Protein AF-A0A9W9LLJ5-F1 (afdb_monomer)

Nearest PDB structures (foldseek):
  4mkr-assembly1_A  TM=6.182E-01  e=1.495E-02  Zingiber officinale
  4b7x-assembly5_J  TM=6.409E-01  e=1.497E-01  Pseudomonas aeruginosa PAO1
  4b7x-assembly1_H  TM=6.117E-01  e=2.498E-01  Pseudomonas aeruginosa PAO1
  4b7x-assembly3_K  TM=5.427E-01  e=3.668E-01  Pseudomonas aeruginosa PAO1
  3tfw-assembly1_B-2  TM=3.283E-01  e=3.231E+00  Klebsiella pneumoniae subsp. pneumoniae MGH 78578

Sequence (170 aa):
MGALTDDQGEMKGIGKYSQYTLADERISFPVAGISREHASTVPLAAAAVWPFLASRKPVSGYMRSSKDENAVDKIMGVAPTLQYVFDTIGNETSSSTASHALTEAGCLCTASKEDHELSAELFEKLPSWLESRLLNPSHLKLFKGLDSVPQGFQEHQDGKISAYKVVYEV

Secondary structure (DSSP, 8-state):
----B-TTS-BTT-SSSSS-----GGG-----SS-HHHHHTHHHHHHHHHHHHHTT---------TT-TTHHHHHHHH-TT--EEEESS-SHHHHHHHHHTS-TT-EEEE--TTGGGGHHHHHHHHHHHHHTTSS-PPPEEEEESGGGHHHHHHHHHTT---SSEEEEE-

Structure (mmCIF, N/CA/C/O backbone):
data_AF-A0A9W9LLJ5-F1
#
_entry.id   AF-A0A9W9LLJ5-F1
#
loop_
_atom_site.group_PDB
_atom_site.id
_atom_site.type_symbol
_atom_site.label_atom_id
_atom_site.label_alt_id
_atom_site.label_comp_id
_atom_site.label_asym_id
_atom_site.label_entity_id
_atom_site.label_seq_id
_atom_site.pdbx_PDB_ins_code
_atom_site.Cartn_x
_atom_site.Cartn_y
_atom_site.Cartn_z
_atom_site.occupancy
_atom_site.B_iso_or_equiv
_atom_site.auth_seq_id
_atom_site.auth_comp_id
_atom_site.auth_asym_id
_atom_site.auth_atom_id
_atom_site.pdbx_PDB_model_num
ATOM 1 N N . MET A 1 1 ? -19.634 28.998 12.418 1.00 33.47 1 MET A N 1
ATOM 2 C CA . MET A 1 1 ? -19.650 27.555 12.733 1.00 33.47 1 MET A CA 1
ATOM 3 C C . MET A 1 1 ? -18.400 26.977 12.082 1.00 33.47 1 MET A C 1
ATOM 5 O O . MET A 1 1 ? -18.397 26.779 10.878 1.00 33.47 1 MET A O 1
ATOM 9 N N . GLY A 1 2 ? -17.283 26.963 12.816 1.00 34.06 2 GLY A N 1
ATOM 10 C CA . GLY A 1 2 ? -15.948 26.687 12.268 1.00 34.06 2 GLY A CA 1
ATOM 11 C C . GLY A 1 2 ? -15.634 25.195 12.301 1.00 34.06 2 GLY A C 1
ATOM 12 O O . GLY A 1 2 ? -15.877 24.550 13.318 1.00 34.06 2 GLY A O 1
ATOM 13 N N . ALA A 1 3 ? -15.134 24.653 11.193 1.00 37.22 3 ALA A N 1
ATOM 14 C CA . ALA A 1 3 ? -14.662 23.277 11.124 1.00 37.22 3 ALA A CA 1
ATOM 15 C C . ALA A 1 3 ? -13.387 23.125 11.974 1.00 37.22 3 ALA A C 1
ATOM 17 O O . ALA A 1 3 ? -12.426 23.870 11.792 1.00 37.22 3 ALA A O 1
ATOM 18 N N . LEU A 1 4 ? -13.407 22.181 12.919 1.00 40.03 4 LEU A N 1
ATOM 19 C CA . LEU A 1 4 ? -12.260 21.805 13.745 1.00 40.03 4 LEU A CA 1
ATOM 20 C C . LEU A 1 4 ? -11.381 20.855 12.925 1.00 40.03 4 LEU A C 1
ATOM 22 O O . LEU A 1 4 ? -11.675 19.662 12.838 1.00 40.03 4 LEU A O 1
ATOM 26 N N . THR A 1 5 ? -10.348 21.391 12.289 1.00 42.41 5 THR A N 1
ATOM 27 C CA . THR A 1 5 ? -9.235 20.586 11.775 1.00 42.41 5 THR A CA 1
ATOM 28 C C . THR A 1 5 ? -8.180 20.466 12.871 1.00 42.41 5 THR A C 1
ATOM 30 O O . THR A 1 5 ? -8.029 21.391 13.674 1.00 42.41 5 THR A O 1
ATOM 33 N N . ASP A 1 6 ? -7.525 19.311 12.981 1.00 50.34 6 ASP A N 1
ATOM 34 C CA . ASP A 1 6 ? -6.327 19.187 13.815 1.00 50.34 6 ASP A CA 1
ATOM 35 C C . ASP A 1 6 ? -5.098 19.782 13.106 1.00 50.34 6 ASP A C 1
ATOM 37 O O . ASP A 1 6 ? -5.171 20.213 11.953 1.00 50.34 6 ASP A O 1
ATOM 41 N N . ASP A 1 7 ? -3.956 19.811 13.798 1.00 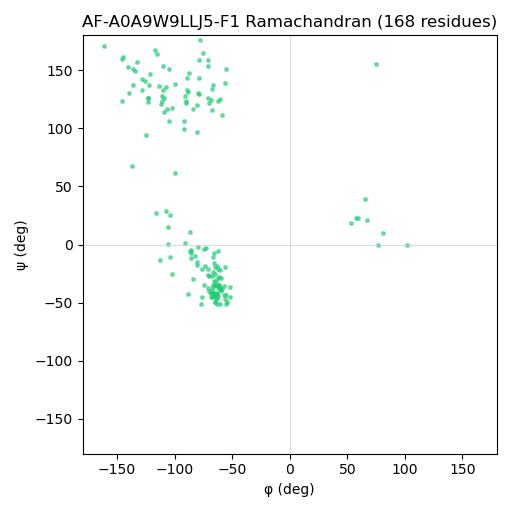43.47 7 ASP A N 1
ATOM 42 C CA . ASP A 1 7 ? -2.702 20.387 13.291 1.00 43.47 7 ASP A CA 1
ATOM 43 C C . ASP A 1 7 ? -2.160 19.669 12.030 1.00 43.47 7 ASP A C 1
ATOM 45 O O . ASP A 1 7 ? -1.183 20.120 11.431 1.00 43.47 7 ASP A O 1
ATOM 49 N N . GLN A 1 8 ? -2.789 18.564 11.606 1.00 52.34 8 GLN A N 1
ATOM 50 C CA . GLN A 1 8 ? -2.468 17.799 10.397 1.00 52.34 8 GLN A CA 1
ATOM 51 C C . GLN A 1 8 ? -3.487 18.014 9.263 1.00 52.34 8 GLN A C 1
ATOM 53 O O . GLN A 1 8 ? -3.319 17.469 8.171 1.00 52.34 8 GLN A O 1
ATOM 58 N N . GLY A 1 9 ? -4.510 18.846 9.483 1.00 42.03 9 GLY A N 1
ATOM 59 C CA . GLY A 1 9 ? -5.541 19.158 8.496 1.00 42.03 9 GLY A CA 1
ATOM 60 C C . GLY A 1 9 ? -6.644 18.102 8.381 1.00 42.03 9 GLY A C 1
ATOM 61 O O . GLY A 1 9 ? -7.462 18.196 7.463 1.00 42.03 9 GLY A O 1
ATOM 62 N N . GLU A 1 10 ? -6.709 17.122 9.287 1.00 47.56 10 GLU A N 1
ATOM 63 C CA . GLU A 1 10 ? -7.793 16.136 9.318 1.00 47.56 10 GLU A CA 1
ATOM 64 C C . GLU A 1 10 ? -9.026 16.758 9.993 1.00 47.56 10 GLU A C 1
ATOM 66 O O . GLU A 1 10 ? -8.950 17.365 11.066 1.00 47.56 10 GLU A O 1
ATOM 71 N N . MET A 1 11 ? -10.199 16.639 9.360 1.00 44.31 11 MET A N 1
ATOM 72 C CA . MET A 1 11 ? -11.451 17.087 9.971 1.00 44.31 11 MET A CA 1
ATOM 73 C C . MET A 1 11 ? -11.816 16.163 11.131 1.00 44.31 11 MET A C 1
ATOM 75 O O . MET A 1 11 ? -12.045 14.966 10.952 1.00 44.31 11 MET A O 1
ATOM 79 N N . LYS A 1 12 ? -11.948 16.731 12.331 1.00 40.84 12 LYS A N 1
ATOM 80 C CA . LYS A 1 12 ? -12.311 15.981 13.535 1.00 40.84 12 LYS A CA 1
ATOM 81 C C . LYS A 1 12 ? -13.672 15.293 13.342 1.00 40.84 12 LYS A C 1
ATOM 83 O O . LYS A 1 12 ? -14.702 15.958 13.275 1.00 40.84 12 LYS A O 1
ATOM 88 N N . GLY A 1 13 ? -13.670 13.960 13.263 1.00 48.91 13 GLY A N 1
ATOM 89 C CA . GLY A 1 13 ? -14.871 13.133 13.060 1.00 48.91 13 GLY A CA 1
ATOM 90 C C . GLY A 1 13 ? -15.081 12.606 11.635 1.00 48.91 13 GLY A C 1
ATOM 91 O O . GLY A 1 13 ? -16.044 11.877 11.411 1.00 48.91 13 GLY A O 1
ATOM 92 N N . ILE A 1 14 ? -14.191 12.926 10.691 1.00 47.47 14 ILE A N 1
ATOM 93 C CA . ILE A 1 14 ? -14.196 12.391 9.324 1.00 47.47 14 ILE A CA 1
ATOM 94 C C . ILE A 1 14 ? -12.819 11.765 9.088 1.00 47.47 14 ILE A C 1
ATOM 96 O O . ILE A 1 14 ? -11.868 12.455 8.748 1.00 47.47 14 ILE A O 1
ATOM 100 N N . GLY A 1 15 ? -12.707 10.459 9.323 1.00 62.06 15 GLY A N 1
ATOM 101 C CA . GLY A 1 15 ? -11.455 9.717 9.193 1.00 62.06 15 GLY A CA 1
ATOM 102 C C . GLY A 1 15 ? -11.706 8.216 9.076 1.00 62.06 15 GLY A C 1
ATOM 103 O O . GLY A 1 15 ? -12.835 7.751 9.237 1.00 62.06 15 GLY A O 1
ATOM 104 N N . LYS A 1 16 ? -10.661 7.444 8.764 1.00 69.19 16 LYS A N 1
ATOM 105 C CA . LYS A 1 16 ? -10.752 5.975 8.624 1.00 69.19 16 LYS A CA 1
ATOM 106 C C . LYS A 1 16 ? -10.724 5.232 9.967 1.00 69.19 16 LYS A C 1
ATOM 108 O O . LYS A 1 16 ? -11.067 4.057 10.013 1.00 69.19 16 LYS A O 1
ATOM 113 N N . TYR A 1 17 ? -10.329 5.905 11.049 1.00 83.25 17 TYR A N 1
ATOM 114 C CA . TYR A 1 17 ? -10.233 5.339 12.400 1.00 83.25 17 TYR A CA 1
ATOM 115 C C . TYR A 1 17 ? -11.453 5.709 13.250 1.00 83.25 17 TYR A C 1
ATOM 117 O O . TYR A 1 17 ? -11.351 6.392 14.267 1.00 83.25 17 TYR A O 1
ATOM 1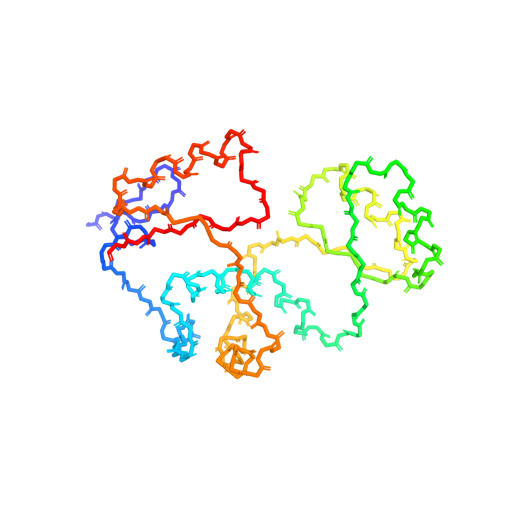25 N N . SER A 1 18 ? -12.630 5.282 12.807 1.00 80.44 18 SER A N 1
ATOM 126 C CA . SER A 1 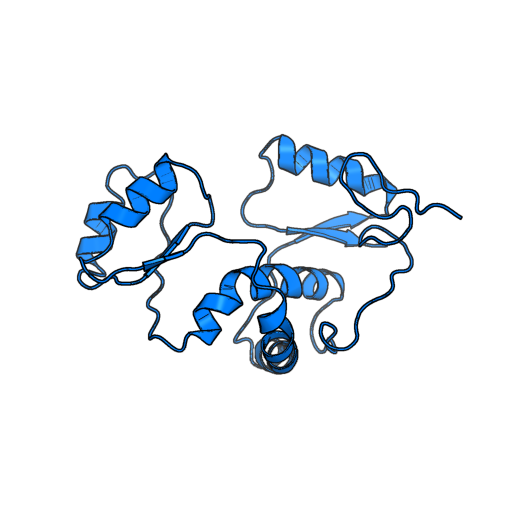18 ? -13.904 5.511 13.487 1.00 80.44 18 SER A CA 1
ATOM 127 C C . SER A 1 18 ? -14.831 4.312 13.284 1.00 80.44 18 SER A C 1
ATOM 129 O O . SER A 1 18 ? -14.657 3.535 12.350 1.00 80.44 18 SER A O 1
ATOM 131 N N . GLN A 1 19 ? -15.840 4.161 14.148 1.00 81.94 19 GLN A N 1
ATOM 132 C CA . GLN A 1 19 ? -16.870 3.123 13.967 1.00 81.94 19 GLN A CA 1
ATOM 133 C C . GLN A 1 19 ? -17.760 3.391 12.743 1.00 81.94 19 GLN A C 1
ATOM 135 O O . GLN A 1 19 ? -18.310 2.466 12.154 1.00 81.94 19 GLN A O 1
ATOM 140 N N . TYR A 1 20 ? -17.898 4.663 12.361 1.00 82.94 20 TYR A N 1
ATOM 141 C CA . TYR A 1 20 ? -18.696 5.106 11.224 1.00 82.94 20 TYR A CA 1
ATOM 142 C C . TYR A 1 20 ? -17.916 6.145 10.429 1.00 82.94 20 TYR A C 1
ATOM 144 O O . TYR A 1 20 ? -17.311 7.049 11.009 1.00 82.94 20 TYR A O 1
ATOM 152 N N . THR A 1 21 ? -17.954 6.036 9.105 1.00 82.56 21 THR A N 1
ATOM 153 C CA . THR A 1 21 ? -17.340 6.998 8.190 1.00 82.56 21 THR A CA 1
ATOM 154 C C . THR A 1 21 ? -18.250 7.209 6.986 1.00 82.56 21 THR A C 1
ATOM 156 O O . THR A 1 21 ? -19.039 6.328 6.637 1.00 82.56 21 THR A O 1
ATOM 159 N N . LEU A 1 22 ? -18.166 8.383 6.368 1.00 80.94 22 LEU A N 1
ATOM 160 C CA . LEU A 1 22 ? -18.835 8.656 5.101 1.00 80.94 22 LEU A CA 1
ATOM 161 C C . LEU A 1 22 ? -17.870 8.288 3.976 1.00 80.94 22 LEU A C 1
ATOM 163 O O . LEU A 1 22 ? -16.752 8.798 3.932 1.00 80.94 22 LEU A O 1
ATOM 167 N N . ALA A 1 23 ? -18.299 7.401 3.082 1.00 78.81 23 ALA A N 1
ATOM 168 C CA . ALA A 1 23 ? -17.527 6.996 1.916 1.00 78.81 23 ALA A CA 1
ATOM 169 C C . ALA A 1 23 ? -18.226 7.474 0.642 1.00 78.81 23 ALA A C 1
ATOM 171 O O . ALA A 1 23 ? -19.445 7.363 0.517 1.00 78.81 23 ALA A O 1
ATOM 172 N N . ASP A 1 24 ? -17.447 8.007 -0.295 1.00 80.62 24 ASP A N 1
ATOM 173 C CA . ASP A 1 24 ? -17.935 8.311 -1.636 1.00 80.62 24 ASP A CA 1
ATOM 174 C C . ASP A 1 24 ? -18.161 6.988 -2.384 1.00 80.62 24 ASP A C 1
ATOM 176 O O . ASP A 1 24 ? -17.285 6.118 -2.440 1.00 80.62 24 ASP A O 1
ATOM 180 N N . GLU A 1 25 ? -19.369 6.816 -2.919 1.00 82.69 25 GLU A N 1
ATOM 181 C CA . GLU A 1 25 ? -19.788 5.593 -3.605 1.00 82.69 25 GLU A CA 1
ATOM 182 C C . GLU A 1 25 ? -18.911 5.274 -4.821 1.00 82.69 25 GLU A C 1
ATOM 184 O O . GLU A 1 25 ? -18.688 4.105 -5.124 1.00 82.69 25 GLU A O 1
ATOM 189 N N . ARG A 1 26 ? -18.331 6.293 -5.467 1.00 78.94 26 ARG A N 1
ATOM 190 C CA . ARG A 1 26 ? -17.481 6.142 -6.661 1.00 78.94 26 ARG A CA 1
ATOM 191 C C . ARG A 1 26 ? -16.125 5.514 -6.352 1.00 78.94 26 ARG A C 1
ATOM 193 O O . ARG A 1 26 ? -15.468 4.988 -7.244 1.00 78.94 26 ARG A O 1
ATOM 200 N N . ILE A 1 27 ? -15.706 5.579 -5.091 1.00 77.56 27 ILE A N 1
ATOM 201 C CA . ILE A 1 27 ? -14.482 4.958 -4.568 1.00 77.56 27 ILE A CA 1
ATOM 202 C C . ILE A 1 27 ? -14.824 3.882 -3.532 1.00 77.56 27 ILE A C 1
ATOM 204 O O . ILE A 1 27 ? -14.039 3.577 -2.634 1.00 77.56 27 ILE A O 1
ATOM 208 N N . SER A 1 28 ? -16.012 3.296 -3.656 1.00 83.31 28 SER A N 1
ATOM 209 C CA . SER A 1 28 ? -16.470 2.169 -2.857 1.00 83.31 28 SER A CA 1
ATOM 210 C C . SER A 1 28 ? -16.815 1.021 -3.797 1.00 83.31 28 SER A C 1
ATOM 212 O O . SER A 1 28 ? -17.431 1.224 -4.836 1.00 83.31 28 SER A O 1
ATOM 214 N N . PHE A 1 29 ? -16.420 -0.201 -3.448 1.00 85.19 29 PHE A N 1
ATOM 215 C CA . PHE A 1 29 ? -16.712 -1.377 -4.266 1.00 85.19 29 PHE A CA 1
ATOM 216 C C . PHE A 1 29 ? -17.218 -2.532 -3.401 1.00 85.19 29 PHE A C 1
ATOM 218 O O . PHE A 1 29 ? -16.836 -2.645 -2.230 1.00 85.19 29 PHE A O 1
ATOM 225 N N . PRO A 1 30 ? -18.082 -3.402 -3.952 1.00 84.75 30 PRO A N 1
ATOM 226 C CA . PRO A 1 30 ? -18.553 -4.573 -3.237 1.00 84.75 30 PRO A CA 1
ATOM 227 C C . PRO A 1 30 ? -17.404 -5.556 -3.015 1.00 84.75 30 PRO A C 1
ATOM 229 O O . PRO A 1 30 ? -16.611 -5.844 -3.910 1.00 84.75 30 PRO A O 1
ATOM 232 N N . VAL A 1 31 ? -17.350 -6.111 -1.810 1.00 80.56 31 VAL A N 1
ATOM 233 C CA . VAL A 1 31 ? -16.373 -7.130 -1.437 1.00 80.56 31 VAL A CA 1
ATOM 234 C C . VAL A 1 31 ? -17.065 -8.489 -1.459 1.00 80.56 31 VAL A C 1
ATOM 236 O O . VAL A 1 31 ? -17.982 -8.725 -0.675 1.00 80.56 31 VAL A O 1
ATOM 239 N N . ALA A 1 32 ? -16.611 -9.391 -2.331 1.00 77.62 32 ALA A N 1
ATOM 240 C CA . ALA A 1 32 ? -17.056 -10.782 -2.380 1.00 77.62 32 ALA A CA 1
ATOM 241 C C . ALA A 1 32 ? -15.849 -11.730 -2.304 1.00 77.62 32 ALA A C 1
ATOM 243 O O . ALA A 1 32 ? -14.795 -11.456 -2.871 1.00 77.62 32 ALA A O 1
ATOM 244 N N . GLY A 1 33 ? -15.987 -12.842 -1.576 1.00 81.62 33 GLY A N 1
ATOM 245 C CA . GLY A 1 33 ? -14.976 -13.909 -1.537 1.00 81.62 33 GLY A CA 1
ATOM 246 C C . GLY A 1 33 ? -13.725 -13.652 -0.680 1.00 81.62 33 GLY A C 1
ATOM 247 O O . GLY A 1 33 ? -12.883 -14.542 -0.588 1.00 81.62 33 GLY A O 1
ATOM 248 N N . ILE A 1 34 ? -13.604 -12.494 -0.020 1.00 87.94 34 ILE A N 1
ATOM 249 C CA . ILE A 1 34 ? -12.506 -12.169 0.912 1.00 87.94 34 ILE A CA 1
ATOM 250 C C . ILE A 1 34 ? -13.040 -11.572 2.222 1.00 87.94 34 ILE A C 1
ATOM 252 O O . ILE A 1 34 ? -14.146 -11.033 2.263 1.00 87.94 34 ILE A O 1
ATOM 256 N N . SER A 1 35 ? -12.257 -11.669 3.302 1.00 91.31 35 SER A N 1
ATOM 257 C CA . SER A 1 35 ? -12.631 -11.089 4.598 1.00 91.31 35 SER A CA 1
ATOM 258 C C . SER A 1 35 ? -12.558 -9.556 4.578 1.00 91.31 35 SER A C 1
ATOM 260 O O . SER A 1 35 ? -11.853 -8.969 3.750 1.00 91.31 35 SER A O 1
ATOM 262 N N . ARG A 1 36 ? -13.265 -8.893 5.502 1.00 89.62 36 ARG A N 1
ATOM 263 C CA . ARG A 1 36 ? -13.285 -7.420 5.601 1.00 89.62 36 ARG A CA 1
ATOM 264 C C . ARG A 1 36 ? -11.890 -6.852 5.859 1.00 89.62 36 ARG A C 1
ATOM 266 O O . ARG A 1 36 ? -11.509 -5.840 5.273 1.00 89.62 36 ARG A O 1
ATOM 273 N N . GLU A 1 37 ? -11.109 -7.549 6.674 1.00 91.44 37 GLU A N 1
ATOM 274 C CA . GLU A 1 37 ? -9.745 -7.176 7.043 1.00 91.44 37 GLU A CA 1
ATOM 275 C C . GLU A 1 37 ? -8.853 -7.179 5.799 1.00 91.44 37 GLU A C 1
ATOM 277 O O . GLU A 1 37 ? -8.156 -6.202 5.532 1.00 91.44 37 GLU A O 1
ATOM 282 N N . HIS A 1 38 ? -8.943 -8.226 4.973 1.00 90.88 38 HIS A N 1
ATOM 283 C CA . HIS A 1 38 ? -8.194 -8.311 3.720 1.00 90.88 38 HIS A CA 1
ATOM 284 C C . HIS A 1 38 ? -8.664 -7.267 2.709 1.00 90.88 38 HIS A C 1
ATOM 286 O O . HIS A 1 38 ? -7.833 -6.615 2.075 1.00 90.88 38 HIS A O 1
ATOM 292 N N . ALA A 1 39 ? -9.973 -7.054 2.587 1.00 90.00 39 ALA A N 1
ATOM 293 C CA . ALA A 1 39 ? -10.520 -6.050 1.684 1.00 90.00 39 ALA A CA 1
ATOM 294 C C . ALA A 1 39 ? -10.016 -4.639 2.007 1.00 90.00 39 ALA A C 1
ATOM 296 O O . ALA A 1 39 ? -9.669 -3.896 1.092 1.00 90.00 39 ALA A O 1
ATOM 297 N N . SER A 1 40 ? -9.866 -4.296 3.291 1.00 89.50 40 SER A N 1
ATOM 298 C CA . SER A 1 40 ? -9.343 -2.986 3.708 1.00 89.50 40 SER A CA 1
ATOM 299 C C . SER A 1 40 ? -7.903 -2.716 3.241 1.00 89.50 40 SER A C 1
ATOM 301 O O . SER A 1 40 ? -7.494 -1.562 3.105 1.00 89.50 40 SER A O 1
ATOM 303 N N . THR A 1 41 ? -7.133 -3.763 2.917 1.00 89.94 41 THR A N 1
ATOM 304 C CA . THR A 1 41 ? -5.766 -3.620 2.394 1.00 89.94 41 THR A CA 1
ATOM 305 C C . THR A 1 41 ? -5.717 -3.197 0.926 1.00 89.94 41 THR A C 1
ATOM 307 O O . THR A 1 41 ? -4.696 -2.665 0.485 1.00 89.94 41 THR A O 1
ATOM 310 N N . VAL A 1 42 ? -6.790 -3.402 0.163 1.00 89.12 42 VAL A N 1
ATOM 311 C CA . VAL A 1 42 ? -6.777 -3.288 -1.302 1.00 89.12 42 VAL A CA 1
ATOM 312 C C . VAL A 1 42 ? -6.793 -1.835 -1.797 1.00 89.12 42 VAL A C 1
ATOM 314 O O . VAL A 1 42 ? -5.894 -1.497 -2.571 1.00 89.12 42 VAL A O 1
ATOM 317 N N . PRO A 1 43 ? -7.705 -0.944 -1.346 1.00 83.75 43 PRO A N 1
ATOM 318 C CA . PRO A 1 43 ? -7.904 0.367 -1.971 1.00 83.75 43 PRO A CA 1
ATOM 319 C C . PRO A 1 43 ? -6.625 1.202 -2.068 1.00 83.75 43 PRO A C 1
ATOM 321 O O . PRO A 1 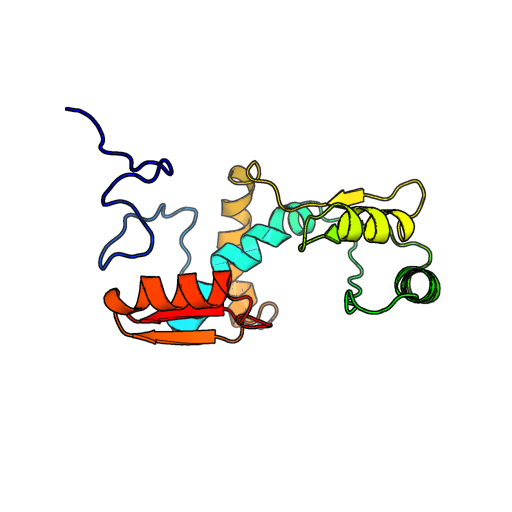43 ? -6.256 1.653 -3.145 1.00 83.75 43 PRO A O 1
ATOM 324 N N . LEU A 1 44 ? -5.900 1.357 -0.954 1.00 79.88 44 LEU A N 1
ATOM 325 C CA . LEU A 1 44 ? -4.700 2.196 -0.919 1.00 79.88 44 LEU A CA 1
ATOM 326 C C . LEU A 1 44 ? -3.526 1.581 -1.697 1.00 79.88 44 LEU A C 1
ATOM 328 O O . LEU A 1 44 ? -2.781 2.310 -2.340 1.00 79.88 44 LEU A O 1
ATOM 332 N N . ALA A 1 45 ? -3.355 0.251 -1.653 1.00 79.88 45 ALA A N 1
ATOM 333 C CA . ALA A 1 45 ? -2.291 -0.404 -2.428 1.00 79.88 45 ALA A CA 1
ATOM 334 C C . ALA A 1 45 ? -2.551 -0.288 -3.931 1.00 79.88 45 ALA A C 1
ATOM 336 O O . ALA A 1 45 ? -1.638 0.015 -4.691 1.00 79.88 45 ALA A O 1
ATOM 337 N N . ALA A 1 46 ? -3.794 -0.523 -4.347 1.00 80.69 46 ALA A N 1
ATOM 338 C CA . ALA A 1 46 ? -4.169 -0.463 -5.745 1.00 80.69 46 ALA A CA 1
ATOM 339 C C . ALA A 1 46 ? -4.105 0.974 -6.285 1.00 80.69 46 ALA A C 1
ATOM 341 O O . ALA A 1 46 ? -3.575 1.189 -7.371 1.00 80.69 46 ALA A O 1
ATOM 342 N N . ALA A 1 47 ? -4.564 1.958 -5.503 1.00 76.31 47 ALA A N 1
ATOM 343 C CA . ALA A 1 47 ? -4.494 3.367 -5.880 1.00 76.31 47 ALA A CA 1
ATOM 344 C C . ALA A 1 47 ? -3.050 3.843 -6.091 1.00 76.31 47 ALA A C 1
ATOM 346 O O . ALA A 1 47 ? -2.794 4.567 -7.044 1.00 76.31 47 ALA A O 1
ATOM 347 N N . ALA A 1 48 ? -2.098 3.378 -5.272 1.00 75.00 48 ALA A N 1
ATOM 348 C CA . ALA A 1 48 ? -0.693 3.770 -5.397 1.00 75.00 48 ALA A CA 1
ATOM 349 C C . ALA A 1 48 ? -0.053 3.362 -6.738 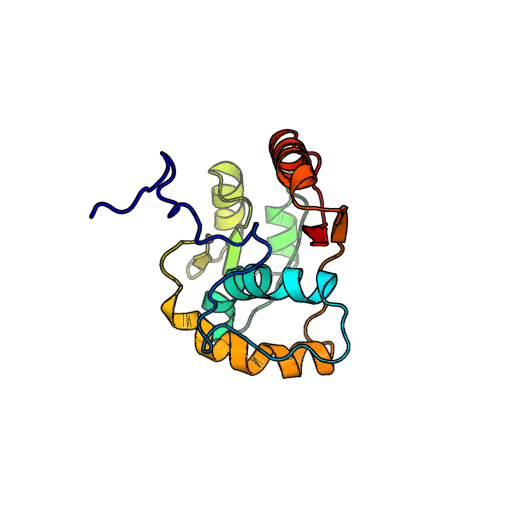1.00 75.00 48 ALA A C 1
ATOM 351 O O . ALA A 1 48 ? 0.860 4.032 -7.202 1.00 75.00 48 ALA A O 1
ATOM 352 N N . VAL A 1 49 ? -0.515 2.278 -7.370 1.00 74.44 49 VAL A N 1
ATOM 353 C CA . VAL A 1 49 ? 0.048 1.774 -8.641 1.00 74.44 49 VAL A CA 1
ATOM 354 C C . VAL A 1 49 ? -0.818 2.098 -9.858 1.00 74.44 49 VAL A C 1
ATOM 356 O O . VAL A 1 49 ? -0.398 1.904 -11.000 1.00 74.44 49 VAL A O 1
ATOM 359 N N . TRP A 1 50 ? -2.043 2.570 -9.636 1.00 76.56 50 TRP A N 1
ATOM 360 C CA . TRP A 1 50 ? -3.026 2.762 -10.692 1.00 76.56 50 TRP A CA 1
ATOM 361 C C . TRP A 1 50 ? -2.660 3.799 -11.761 1.00 76.56 50 TRP A C 1
ATOM 363 O O . TRP A 1 50 ? -2.844 3.469 -12.932 1.00 76.56 50 TRP A O 1
ATOM 373 N N . PRO A 1 51 ? -2.097 4.981 -11.442 1.00 67.94 51 PRO A N 1
ATOM 374 C CA . PRO A 1 51 ? -1.700 5.969 -12.455 1.00 67.94 51 PRO A CA 1
ATOM 375 C C . PRO A 1 51 ? -0.808 5.361 -13.540 1.00 67.94 51 PRO A C 1
ATOM 377 O O . PRO A 1 51 ? -0.936 5.635 -14.734 1.00 67.94 51 PRO A O 1
ATOM 380 N N . PHE A 1 52 ? 0.050 4.437 -13.122 1.00 67.81 52 PHE A N 1
ATOM 381 C CA . PHE A 1 52 ? 0.936 3.713 -14.005 1.00 67.81 52 PHE A CA 1
ATOM 382 C C . PHE A 1 52 ? 0.217 2.620 -14.810 1.00 67.81 52 PHE A C 1
ATOM 384 O O . PHE A 1 52 ? 0.391 2.553 -16.027 1.00 67.81 52 PHE A O 1
ATOM 391 N N . LEU A 1 53 ? -0.640 1.806 -14.184 1.00 69.69 53 LEU A N 1
ATOM 392 C CA . LEU A 1 53 ? -1.448 0.807 -14.905 1.00 69.69 53 LEU A CA 1
ATOM 393 C C . LEU A 1 53 ? -2.387 1.459 -15.935 1.00 69.69 53 LEU A C 1
ATOM 395 O O . LEU A 1 53 ? -2.555 0.947 -17.044 1.00 69.69 53 LEU A O 1
ATOM 399 N N . ALA A 1 54 ? -2.950 2.618 -15.597 1.00 70.38 54 ALA A N 1
ATOM 400 C CA . ALA A 1 54 ? -3.816 3.406 -16.465 1.00 70.38 54 ALA A CA 1
ATOM 401 C C . ALA A 1 54 ? -3.073 3.979 -17.683 1.00 70.38 54 ALA A C 1
ATOM 403 O O . ALA A 1 54 ? -3.691 4.189 -18.726 1.00 70.38 54 ALA A O 1
ATOM 404 N N . SER A 1 55 ? -1.745 4.150 -17.611 1.00 67.00 55 SER A N 1
ATOM 405 C CA . SER A 1 55 ? -0.928 4.593 -18.750 1.00 67.00 55 SER A CA 1
ATOM 406 C C . SER A 1 55 ? -0.865 3.573 -19.903 1.00 67.00 55 SER A C 1
ATOM 408 O O . SER A 1 55 ? -0.406 3.916 -20.993 1.00 67.00 55 SER A O 1
ATOM 410 N N . ARG A 1 56 ? -1.345 2.331 -19.687 1.00 61.03 56 ARG A N 1
ATOM 411 C CA . ARG A 1 56 ? -1.431 1.223 -20.670 1.00 61.03 56 ARG A CA 1
ATOM 412 C C . ARG A 1 56 ? -0.114 0.890 -21.377 1.00 61.03 56 ARG A C 1
ATOM 414 O O . ARG A 1 56 ? -0.115 0.244 -22.426 1.00 61.03 56 ARG A O 1
ATOM 421 N N . LYS A 1 57 ? 1.015 1.315 -20.818 1.00 61.97 57 LYS A N 1
ATOM 422 C CA . LYS A 1 57 ? 2.333 0.977 -21.345 1.00 61.97 57 LYS A CA 1
ATOM 423 C C . LYS A 1 57 ? 2.709 -0.441 -20.908 1.00 61.97 57 LYS A C 1
ATOM 425 O O . LYS A 1 57 ? 2.360 -0.833 -19.796 1.00 61.97 57 LYS A O 1
ATOM 430 N N . PRO A 1 58 ? 3.388 -1.234 -21.754 1.00 56.31 58 PRO A N 1
ATOM 431 C CA . PRO A 1 58 ? 3.844 -2.560 -21.362 1.00 56.31 58 PRO A CA 1
ATOM 432 C C . PRO A 1 58 ? 4.802 -2.448 -20.174 1.00 56.31 58 PRO A C 1
ATOM 434 O O . PRO A 1 58 ? 5.796 -1.723 -20.220 1.00 56.31 58 PRO A O 1
ATOM 437 N N . VAL A 1 59 ? 4.481 -3.171 -19.105 1.00 55.34 59 VAL A N 1
ATOM 438 C CA . VAL A 1 59 ? 5.233 -3.168 -17.852 1.00 55.34 59 VAL A CA 1
ATOM 439 C C . VAL A 1 59 ? 5.924 -4.515 -17.692 1.00 55.34 59 VAL A C 1
ATOM 441 O O . VAL A 1 59 ? 5.253 -5.543 -17.637 1.00 55.34 59 VAL A O 1
ATOM 444 N N . SER A 1 60 ? 7.247 -4.520 -17.534 1.00 55.84 60 SER A N 1
ATOM 445 C CA . SER A 1 60 ? 7.957 -5.638 -16.903 1.00 55.84 60 SER A CA 1
ATOM 446 C C . SER A 1 60 ? 8.458 -5.185 -15.535 1.00 55.84 60 SER A C 1
ATOM 448 O O . SER A 1 60 ? 9.291 -4.285 -15.453 1.00 55.84 60 SER A O 1
ATOM 450 N N . GLY A 1 61 ? 7.932 -5.774 -14.462 1.00 55.62 61 GLY A N 1
ATOM 451 C CA . GLY A 1 61 ? 8.351 -5.455 -13.098 1.00 55.62 61 GLY A CA 1
ATOM 452 C C . GLY A 1 61 ? 9.528 -6.322 -12.658 1.00 55.62 61 GLY A C 1
ATOM 453 O O . GLY A 1 61 ? 9.475 -7.544 -12.786 1.00 55.62 61 GLY A O 1
ATOM 454 N N . TYR A 1 62 ? 10.567 -5.703 -12.101 1.00 58.62 62 TYR A N 1
ATOM 455 C CA . TYR A 1 62 ? 11.659 -6.397 -11.419 1.00 58.62 62 TYR A CA 1
ATOM 456 C C . TYR A 1 62 ? 11.767 -5.863 -9.989 1.00 58.62 62 TYR A C 1
ATOM 458 O O . TYR A 1 62 ? 11.846 -4.655 -9.785 1.00 58.62 62 TYR A O 1
ATOM 466 N N . MET A 1 63 ? 11.738 -6.751 -8.993 1.00 56.34 63 MET A N 1
ATOM 467 C CA . MET A 1 63 ? 11.780 -6.381 -7.574 1.00 56.34 63 MET A CA 1
ATOM 468 C C . MET A 1 63 ? 13.122 -6.815 -6.975 1.00 56.34 63 MET A C 1
ATOM 470 O O . MET A 1 63 ? 13.517 -7.976 -7.108 1.00 56.34 63 MET A O 1
ATOM 474 N N . ARG A 1 64 ? 13.838 -5.895 -6.318 1.00 64.38 64 ARG A N 1
ATOM 475 C CA . ARG A 1 64 ? 15.149 -6.163 -5.704 1.00 64.38 64 ARG A CA 1
ATOM 476 C C . ARG A 1 64 ? 15.240 -5.539 -4.314 1.00 64.38 64 ARG A C 1
ATOM 478 O O . ARG A 1 64 ? 14.616 -4.524 -4.031 1.00 64.38 64 ARG A O 1
ATOM 485 N N . SER A 1 65 ? 16.042 -6.164 -3.455 1.00 61.31 65 SER A N 1
ATOM 486 C CA . SER A 1 65 ? 16.397 -5.620 -2.144 1.00 61.31 65 SER A CA 1
ATOM 487 C C . SER A 1 65 ? 17.263 -4.369 -2.294 1.00 61.31 65 SER A C 1
ATOM 489 O O . SER A 1 65 ? 18.260 -4.396 -3.014 1.00 61.31 65 SER A O 1
ATOM 491 N N . SER A 1 66 ? 16.937 -3.316 -1.544 1.00 64.25 66 SER A N 1
ATOM 492 C CA . SER A 1 66 ? 17.705 -2.065 -1.469 1.00 64.25 66 SER A CA 1
ATOM 493 C C . SER A 1 66 ? 19.099 -2.214 -0.843 1.00 64.25 66 SER A C 1
ATOM 495 O O . SER A 1 66 ? 19.875 -1.268 -0.851 1.00 64.25 66 SER A O 1
ATOM 497 N N . LYS A 1 67 ? 19.431 -3.392 -0.297 1.00 70.38 67 LYS A N 1
ATOM 498 C CA . LYS A 1 67 ? 20.740 -3.692 0.313 1.00 70.38 67 LYS A CA 1
ATOM 499 C C . LYS A 1 67 ? 21.761 -4.277 -0.670 1.00 70.38 67 LYS A C 1
ATOM 501 O O . LYS A 1 67 ? 22.844 -4.669 -0.253 1.00 70.38 67 LYS A O 1
ATOM 506 N N . ASP A 1 68 ? 21.402 -4.429 -1.942 1.00 77.19 68 ASP A N 1
ATOM 507 C CA . ASP A 1 68 ? 22.287 -5.000 -2.958 1.00 77.19 68 ASP A CA 1
ATOM 508 C C . ASP A 1 68 ? 23.073 -3.892 -3.665 1.00 77.19 68 ASP A C 1
ATOM 510 O O . ASP A 1 68 ? 22.525 -3.177 -4.499 1.00 77.19 68 ASP A O 1
ATOM 514 N N . GLU A 1 69 ? 24.363 -3.770 -3.356 1.00 80.06 69 GLU A N 1
ATOM 515 C CA . GLU A 1 69 ? 25.246 -2.748 -3.942 1.00 80.06 69 GLU A CA 1
ATOM 516 C C . GLU A 1 69 ? 25.377 -2.867 -5.470 1.00 80.06 69 GLU A C 1
ATOM 518 O O . GLU A 1 69 ? 25.658 -1.884 -6.143 1.00 80.06 69 GLU A O 1
ATOM 523 N N . ASN A 1 70 ? 25.102 -4.049 -6.035 1.00 82.38 70 ASN A N 1
ATOM 524 C CA . ASN A 1 70 ? 25.150 -4.302 -7.478 1.00 82.38 70 ASN A CA 1
ATOM 525 C C . ASN A 1 70 ? 23.742 -4.379 -8.096 1.00 82.38 70 ASN A C 1
ATOM 527 O O . ASN A 1 70 ? 23.528 -5.085 -9.086 1.00 82.38 70 ASN A O 1
ATOM 531 N N . ALA A 1 71 ? 22.743 -3.738 -7.477 1.00 78.88 71 ALA A N 1
ATOM 532 C CA . ALA A 1 71 ? 21.356 -3.800 -7.935 1.00 78.88 71 ALA A CA 1
ATOM 533 C C . ALA A 1 71 ? 21.198 -3.323 -9.386 1.00 78.88 71 ALA A C 1
ATOM 535 O O . ALA A 1 71 ? 20.513 -3.988 -10.162 1.00 78.88 71 ALA A O 1
ATOM 536 N N . VAL A 1 72 ? 21.857 -2.222 -9.758 1.00 82.00 72 VAL A N 1
ATOM 537 C CA . VAL A 1 72 ? 21.746 -1.609 -11.093 1.00 82.00 72 VAL A CA 1
ATOM 538 C C . VAL A 1 72 ? 22.256 -2.556 -12.178 1.00 82.00 72 VAL A C 1
ATOM 540 O O . VAL A 1 72 ? 21.510 -2.880 -13.099 1.00 82.00 72 VAL A O 1
ATOM 543 N N . ASP A 1 73 ? 23.464 -3.102 -12.025 1.00 84.62 73 ASP A N 1
ATOM 544 C CA . ASP A 1 73 ? 24.053 -4.033 -13.000 1.00 84.62 73 ASP A CA 1
ATOM 545 C C . ASP A 1 73 ? 23.199 -5.285 -13.199 1.00 84.62 73 ASP A C 1
ATOM 547 O O . ASP A 1 73 ? 23.000 -5.758 -14.319 1.00 84.62 73 ASP A O 1
ATOM 551 N N . LYS A 1 74 ? 22.636 -5.815 -12.110 1.00 83.62 74 LYS A N 1
ATOM 552 C CA . LYS A 1 74 ? 21.754 -6.985 -12.166 1.00 83.62 74 LYS A CA 1
ATOM 553 C C . LYS A 1 74 ? 20.441 -6.672 -12.873 1.00 83.62 74 LYS A C 1
ATOM 555 O O . LYS A 1 74 ? 19.961 -7.521 -13.618 1.00 83.62 74 LYS A O 1
ATOM 560 N N . ILE A 1 75 ? 19.874 -5.485 -12.647 1.00 82.50 75 ILE A N 1
ATOM 561 C CA . ILE A 1 75 ? 18.664 -5.021 -13.335 1.00 82.50 75 ILE A CA 1
ATOM 562 C C . ILE A 1 75 ? 18.948 -4.856 -14.828 1.00 82.50 75 ILE A C 1
ATOM 564 O O . ILE A 1 75 ? 18.220 -5.421 -15.639 1.00 82.50 75 ILE A O 1
ATOM 568 N N . MET A 1 76 ? 20.030 -4.172 -15.199 1.00 82.69 76 MET A N 1
ATOM 569 C CA . MET A 1 76 ? 20.414 -3.999 -16.604 1.00 82.69 76 MET A CA 1
ATOM 570 C C . MET A 1 76 ? 20.713 -5.338 -17.290 1.00 82.69 76 MET A C 1
ATOM 572 O O . MET A 1 76 ? 20.376 -5.520 -18.456 1.00 82.69 76 MET A O 1
ATOM 576 N N . GLY A 1 77 ? 21.284 -6.304 -16.564 1.00 84.06 77 GLY A N 1
ATOM 577 C CA . GLY A 1 77 ? 21.551 -7.644 -17.085 1.00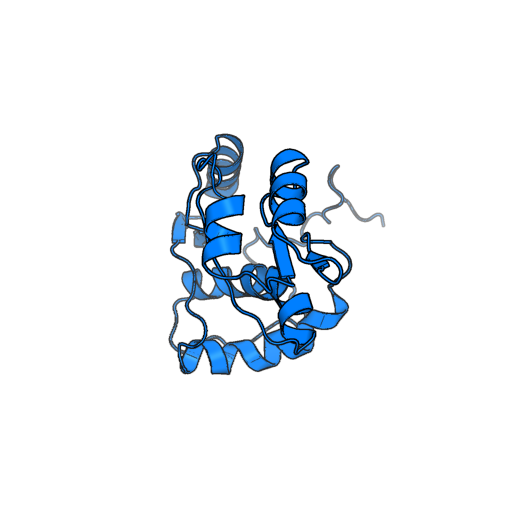 84.06 77 GLY A CA 1
ATOM 578 C C . GLY A 1 77 ? 20.293 -8.439 -17.454 1.00 84.06 77 GLY A C 1
ATOM 579 O O . GLY A 1 77 ? 20.340 -9.246 -18.380 1.00 84.06 77 GLY A O 1
ATOM 580 N N . VAL A 1 78 ? 19.168 -8.221 -16.763 1.00 82.06 78 VAL A N 1
ATOM 581 C CA . VAL A 1 78 ? 17.898 -8.932 -17.028 1.00 82.06 78 VAL A CA 1
ATOM 582 C C . VAL A 1 78 ? 16.883 -8.100 -17.815 1.00 82.06 78 VAL A C 1
ATOM 584 O O . VAL A 1 78 ? 16.026 -8.664 -18.491 1.00 82.06 78 VAL A O 1
ATOM 587 N N . ALA A 1 79 ? 16.969 -6.773 -17.729 1.00 81.25 79 ALA A N 1
ATOM 588 C CA . ALA A 1 79 ? 16.070 -5.811 -18.354 1.00 81.25 79 ALA A CA 1
ATOM 589 C C . ALA A 1 79 ? 16.877 -4.649 -18.973 1.00 81.25 79 ALA A C 1
ATOM 591 O O . ALA A 1 79 ? 16.774 -3.509 -18.523 1.00 81.25 79 ALA A O 1
ATOM 592 N N . PRO A 1 80 ? 17.670 -4.903 -20.031 1.00 81.69 80 PRO A N 1
ATOM 593 C CA . PRO A 1 80 ? 18.524 -3.882 -20.652 1.00 81.69 80 PRO A CA 1
ATOM 594 C C . PRO A 1 80 ? 17.730 -2.753 -21.327 1.00 81.69 80 PRO A C 1
ATOM 596 O O . PRO A 1 80 ? 18.275 -1.698 -21.627 1.00 81.69 80 PRO A O 1
ATOM 599 N N . THR A 1 81 ? 16.436 -2.967 -21.572 1.00 81.12 81 THR A N 1
ATOM 600 C CA . THR A 1 81 ? 15.515 -1.984 -22.153 1.00 81.12 81 THR A CA 1
ATOM 601 C C . THR A 1 81 ? 14.531 -1.445 -21.115 1.00 81.12 81 THR A C 1
ATOM 603 O O . THR A 1 81 ? 13.386 -1.143 -21.457 1.00 81.12 81 THR A O 1
ATOM 606 N N . LEU A 1 82 ? 14.919 -1.395 -19.836 1.00 78.75 82 LEU A N 1
ATOM 607 C CA . LEU A 1 82 ? 14.040 -0.909 -18.778 1.00 78.75 82 LEU A CA 1
ATOM 608 C C . LEU A 1 82 ? 13.674 0.562 -19.027 1.00 78.75 82 LEU A C 1
ATOM 610 O O . LEU A 1 82 ? 14.531 1.437 -19.173 1.00 78.75 82 LEU A O 1
ATOM 614 N N . GLN A 1 83 ? 12.371 0.819 -19.106 1.00 78.25 83 GLN A N 1
ATOM 615 C CA . GLN A 1 83 ? 11.816 2.149 -19.368 1.00 78.25 83 GLN A CA 1
ATOM 616 C C . GLN A 1 83 ? 11.053 2.718 -18.174 1.00 78.25 83 GLN A C 1
ATOM 618 O O . GLN A 1 83 ? 10.734 3.899 -18.185 1.00 78.25 83 GLN A O 1
ATOM 623 N N . TYR A 1 84 ? 10.732 1.913 -17.162 1.00 74.50 84 TYR A N 1
ATOM 624 C CA . TYR A 1 84 ? 9.890 2.350 -16.051 1.00 74.50 84 TYR A CA 1
ATOM 625 C C . TYR A 1 84 ? 10.428 1.805 -14.737 1.00 74.50 84 TYR A C 1
ATOM 627 O O . TYR A 1 84 ? 10.670 0.603 -14.621 1.00 74.50 84 TYR A O 1
ATOM 635 N N . VAL A 1 85 ? 10.578 2.685 -13.748 1.00 74.38 85 VAL A N 1
ATOM 636 C CA . VAL A 1 85 ? 10.880 2.304 -12.365 1.00 74.38 85 VAL A CA 1
ATOM 637 C C . VAL A 1 85 ? 9.877 2.978 -11.439 1.00 74.38 85 VAL A C 1
ATOM 639 O O . VAL A 1 85 ? 9.612 4.173 -11.562 1.00 74.38 85 VAL A O 1
ATOM 642 N N . PHE A 1 86 ? 9.324 2.194 -10.514 1.00 72.88 86 PHE A N 1
ATOM 643 C CA . PHE A 1 86 ? 8.441 2.682 -9.463 1.00 72.88 86 PHE A CA 1
ATOM 644 C C . PHE A 1 86 ? 9.206 2.705 -8.142 1.00 72.88 86 PHE A C 1
ATOM 646 O O . PHE A 1 86 ? 9.500 1.651 -7.572 1.00 72.88 86 PHE A O 1
ATOM 653 N N . ASP A 1 87 ? 9.562 3.900 -7.681 1.00 73.12 87 ASP A N 1
ATOM 654 C CA . ASP A 1 87 ? 10.252 4.074 -6.406 1.00 73.12 87 ASP A CA 1
ATOM 655 C C . ASP A 1 87 ? 9.227 4.302 -5.289 1.00 73.12 87 ASP A C 1
ATOM 657 O O . ASP A 1 87 ? 8.707 5.402 -5.099 1.00 73.12 87 ASP A O 1
ATOM 661 N N . THR A 1 88 ? 8.934 3.237 -4.541 1.00 70.62 88 THR A N 1
ATOM 662 C CA . THR A 1 88 ? 8.040 3.281 -3.373 1.00 70.62 88 THR A CA 1
ATOM 663 C C . THR A 1 88 ? 8.745 3.676 -2.079 1.00 70.62 88 THR A C 1
ATOM 665 O O . THR A 1 88 ? 8.088 3.751 -1.043 1.00 70.62 88 THR A O 1
ATOM 668 N N . ILE A 1 89 ? 10.071 3.843 -2.099 1.00 76.56 89 ILE A N 1
ATOM 669 C CA . ILE A 1 89 ? 10.846 4.314 -0.946 1.00 76.56 89 ILE A CA 1
ATOM 670 C C . ILE A 1 89 ? 10.891 5.843 -0.971 1.00 76.56 89 ILE A C 1
ATOM 672 O O . ILE A 1 89 ? 10.700 6.472 0.068 1.00 76.56 89 ILE A O 1
ATOM 676 N N . GLY A 1 90 ? 11.101 6.428 -2.153 1.00 65.62 90 GLY A N 1
ATOM 677 C CA . GLY A 1 90 ? 10.968 7.866 -2.384 1.00 65.62 90 GLY A CA 1
ATOM 678 C C . GLY A 1 90 ? 11.987 8.716 -1.623 1.00 65.62 90 GLY A C 1
ATOM 679 O O . GLY A 1 90 ? 11.634 9.774 -1.106 1.00 65.62 90 GLY A O 1
ATOM 680 N N . ASN A 1 91 ? 13.240 8.259 -1.525 1.00 71.62 91 ASN A N 1
ATOM 681 C CA . ASN A 1 91 ? 14.350 9.051 -0.995 1.00 71.62 91 ASN A CA 1
ATOM 682 C C . ASN A 1 91 ? 15.435 9.290 -2.058 1.00 71.62 91 ASN A C 1
ATOM 684 O O . ASN A 1 91 ? 15.446 8.656 -3.109 1.00 71.62 91 ASN A O 1
ATOM 688 N N . GLU A 1 92 ? 16.362 10.211 -1.782 1.00 73.50 92 GLU A N 1
ATOM 689 C CA . GLU A 1 92 ? 17.406 10.609 -2.738 1.00 73.50 92 GLU A CA 1
ATOM 690 C C . GLU A 1 92 ? 18.225 9.411 -3.247 1.00 73.50 92 GLU A C 1
ATOM 692 O O . GLU A 1 92 ? 18.452 9.263 -4.448 1.00 73.50 92 GLU A O 1
ATOM 697 N N . THR A 1 93 ? 18.598 8.501 -2.345 1.00 76.62 93 THR A N 1
ATOM 698 C CA . THR A 1 93 ? 19.386 7.310 -2.673 1.00 76.62 93 THR A CA 1
ATOM 699 C C . THR A 1 93 ? 18.601 6.313 -3.527 1.00 76.62 93 THR A C 1
ATOM 701 O O 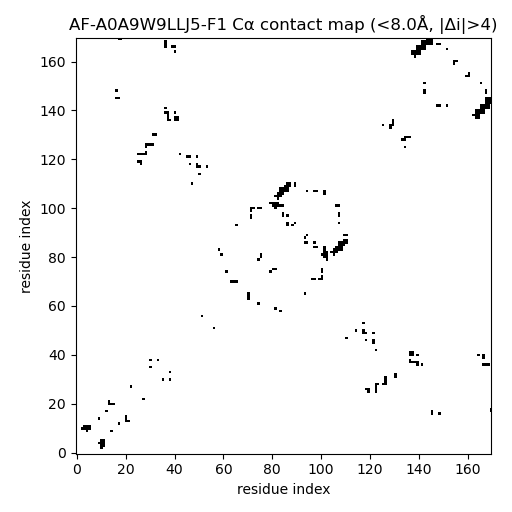. THR A 1 93 ? 19.140 5.794 -4.508 1.00 76.62 93 THR A O 1
ATOM 704 N N . SER A 1 94 ? 17.340 6.029 -3.186 1.00 75.19 94 SER A N 1
ATOM 705 C CA . SER A 1 94 ? 16.500 5.078 -3.921 1.00 75.19 94 SER A CA 1
ATOM 706 C C . SER A 1 94 ? 16.152 5.609 -5.305 1.00 75.19 94 SER A C 1
ATOM 708 O O . SER A 1 94 ? 16.275 4.870 -6.281 1.00 75.19 94 SER A O 1
ATOM 710 N N . SER A 1 95 ? 15.832 6.898 -5.407 1.00 76.62 95 SER A N 1
ATOM 711 C CA . SER A 1 95 ? 15.479 7.546 -6.669 1.00 76.62 95 SER A CA 1
ATOM 712 C C . SER A 1 95 ? 16.687 7.675 -7.601 1.00 76.62 95 SER A C 1
ATOM 714 O O . SER A 1 95 ? 16.562 7.411 -8.796 1.00 76.62 95 SER A O 1
ATOM 716 N N . SER A 1 96 ? 17.871 7.996 -7.065 1.00 78.94 96 SER A N 1
ATOM 717 C CA . SER A 1 96 ? 19.130 8.033 -7.828 1.00 78.94 96 SER A CA 1
ATOM 718 C C . SER A 1 96 ? 19.560 6.642 -8.310 1.00 78.94 96 SER A C 1
ATOM 720 O O . SER A 1 96 ? 19.933 6.447 -9.463 1.00 78.94 96 SER A O 1
ATOM 722 N N . THR A 1 97 ? 19.442 5.624 -7.456 1.00 78.19 97 THR A N 1
ATOM 723 C CA . THR A 1 97 ? 19.743 4.238 -7.856 1.00 78.19 97 THR A CA 1
ATOM 724 C C . THR A 1 97 ? 18.770 3.750 -8.932 1.00 78.19 97 THR A C 1
ATOM 726 O O . THR A 1 97 ? 19.178 3.106 -9.897 1.00 78.19 97 THR A O 1
ATOM 729 N N . ALA A 1 98 ? 17.485 4.078 -8.786 1.00 76.31 98 ALA A N 1
ATOM 730 C CA . ALA A 1 98 ? 16.442 3.751 -9.747 1.00 76.31 98 ALA A CA 1
ATOM 731 C C . ALA A 1 98 ? 16.667 4.419 -11.111 1.00 76.31 98 ALA A C 1
ATOM 733 O O . ALA A 1 98 ? 16.495 3.765 -12.140 1.00 76.31 98 ALA A O 1
ATOM 734 N N . SER A 1 99 ? 17.067 5.693 -11.135 1.00 79.12 99 SER A N 1
ATOM 735 C CA . SER A 1 99 ? 17.284 6.423 -12.387 1.00 79.12 99 SER A CA 1
ATOM 736 C C . SER A 1 99 ? 18.465 5.874 -13.189 1.00 79.12 99 SER A C 1
ATOM 738 O O . SER A 1 99 ? 18.370 5.799 -14.411 1.00 79.12 99 SER A O 1
ATOM 740 N N . HIS A 1 100 ? 19.527 5.395 -12.533 1.00 83.31 100 HIS A N 1
ATOM 741 C CA . HIS A 1 100 ? 20.657 4.752 -13.215 1.00 83.31 100 HIS A CA 1
ATOM 742 C C . HIS A 1 100 ? 20.299 3.432 -13.914 1.00 83.31 100 HIS A C 1
ATOM 744 O O . HIS A 1 100 ? 21.033 2.998 -14.797 1.00 83.31 100 HIS A O 1
ATOM 750 N N . ALA A 1 101 ? 19.188 2.790 -13.542 1.00 79.38 101 ALA A N 1
ATOM 751 C CA . ALA A 1 101 ? 18.712 1.577 -14.205 1.00 79.38 101 ALA A CA 1
ATOM 752 C C . ALA A 1 101 ? 17.824 1.861 -15.434 1.00 79.38 101 ALA A C 1
ATOM 754 O O . ALA A 1 101 ? 17.421 0.920 -16.120 1.00 79.38 101 ALA A O 1
ATOM 755 N N . LEU A 1 102 ? 17.485 3.127 -15.703 1.00 81.00 102 LEU A N 1
ATOM 756 C CA . LEU A 1 102 ? 16.644 3.523 -16.831 1.00 81.00 102 LEU A CA 1
ATOM 757 C C . LEU A 1 102 ? 17.465 3.749 -18.105 1.00 81.00 102 LEU A C 1
ATOM 759 O O . LEU A 1 102 ? 18.588 4.244 -18.084 1.00 81.00 102 LEU A O 1
ATOM 763 N N . THR A 1 103 ? 16.846 3.444 -19.242 1.00 77.88 103 THR A N 1
ATOM 764 C CA . THR A 1 103 ? 17.324 3.886 -20.562 1.00 77.88 103 THR A CA 1
ATOM 765 C C . THR A 1 103 ? 17.017 5.375 -20.801 1.00 77.88 103 THR A C 1
ATOM 767 O O . THR A 1 103 ? 16.185 5.950 -20.102 1.00 77.88 103 THR A O 1
ATOM 770 N N . GLU A 1 104 ? 17.638 6.013 -21.806 1.00 66.38 104 GLU A N 1
ATOM 771 C CA . GLU A 1 104 ? 17.520 7.469 -22.072 1.00 66.38 104 GLU A CA 1
ATOM 772 C C . GLU A 1 104 ? 16.076 7.986 -22.274 1.00 66.38 104 GLU A C 1
ATOM 774 O O . GLU A 1 104 ? 15.822 9.178 -22.122 1.00 66.38 104 GLU A O 1
ATOM 779 N N . ALA A 1 105 ? 15.116 7.105 -22.581 1.00 68.75 105 ALA A N 1
ATOM 780 C CA . ALA A 1 105 ? 13.690 7.428 -22.724 1.00 68.75 105 ALA A CA 1
ATOM 781 C C . ALA A 1 105 ? 12.823 6.951 -21.536 1.00 68.75 105 ALA A C 1
ATOM 783 O O . ALA A 1 105 ? 11.599 6.846 -21.656 1.00 68.75 105 ALA A O 1
ATOM 784 N N . GLY A 1 106 ? 13.449 6.593 -20.414 1.00 67.75 106 GLY A N 1
ATOM 785 C CA . GLY A 1 106 ? 12.788 6.020 -19.250 1.00 67.75 106 GLY A CA 1
ATOM 786 C C . GLY A 1 106 ? 12.069 7.042 -18.365 1.00 67.75 106 GLY A C 1
ATOM 787 O O . GLY A 1 106 ? 12.364 8.233 -18.372 1.00 67.75 106 GLY A O 1
ATOM 788 N N . CYS A 1 107 ? 11.115 6.563 -17.571 1.00 73.94 107 CYS A N 1
ATOM 789 C CA . CYS A 1 107 ? 10.330 7.350 -16.631 1.00 73.94 107 CYS A CA 1
ATOM 790 C C . CYS A 1 107 ? 10.481 6.779 -15.214 1.00 73.94 107 CYS A C 1
ATOM 792 O O . CYS A 1 107 ? 10.194 5.604 -14.965 1.00 73.94 107 CYS A O 1
ATOM 794 N N . LEU A 1 108 ? 10.937 7.629 -14.291 1.00 68.62 108 LEU A N 1
ATOM 795 C CA . LEU A 1 108 ? 10.917 7.368 -12.856 1.00 68.62 108 LEU A CA 1
ATOM 796 C C . LEU A 1 108 ? 9.597 7.890 -12.291 1.00 68.62 108 LEU A C 1
ATOM 798 O O . LEU A 1 108 ? 9.304 9.081 -12.403 1.00 68.62 108 LEU A O 1
ATOM 802 N N . CYS A 1 109 ? 8.820 7.010 -11.673 1.00 67.12 109 CYS A N 1
ATOM 803 C CA . CYS A 1 109 ? 7.573 7.374 -11.019 1.00 67.12 109 CYS A CA 1
ATOM 804 C C . CYS A 1 109 ? 7.746 7.279 -9.503 1.00 67.12 109 CYS A C 1
ATOM 806 O O . CYS A 1 109 ? 8.124 6.229 -8.976 1.00 67.12 109 CYS A O 1
ATOM 808 N N . THR A 1 110 ? 7.433 8.370 -8.814 1.00 62.44 110 THR A N 1
ATOM 809 C CA . THR A 1 110 ? 7.276 8.417 -7.360 1.00 62.44 110 THR A CA 1
ATOM 810 C C . THR A 1 110 ? 5.785 8.499 -7.040 1.00 62.44 110 THR A C 1
ATOM 812 O O . THR A 1 110 ? 4.996 8.993 -7.845 1.00 62.44 110 THR A O 1
ATOM 815 N N . ALA A 1 111 ? 5.366 7.987 -5.886 1.00 58.00 111 ALA A N 1
ATOM 816 C CA . ALA A 1 111 ? 3.977 8.134 -5.458 1.00 58.00 111 ALA A CA 1
ATOM 817 C C . ALA A 1 111 ? 3.691 9.618 -5.139 1.00 58.00 111 ALA A C 1
ATOM 819 O O . ALA A 1 111 ? 4.293 10.158 -4.209 1.00 58.00 111 ALA A O 1
ATOM 820 N N . SER A 1 112 ? 2.797 10.278 -5.889 1.00 54.44 112 SER A N 1
ATOM 821 C CA . SER A 1 112 ? 2.371 11.664 -5.628 1.00 54.44 112 SER A CA 1
ATOM 822 C C . SER A 1 112 ? 0.882 11.755 -5.266 1.00 54.44 112 SER A C 1
ATOM 824 O O . SER A 1 112 ? 0.116 10.801 -5.396 1.00 54.44 112 SER A O 1
ATOM 826 N N . LYS A 1 113 ? 0.487 12.903 -4.704 1.00 44.94 113 LYS A N 1
ATOM 827 C CA . LYS A 1 113 ? -0.842 13.145 -4.116 1.00 44.94 113 LYS A CA 1
ATOM 828 C C . LYS A 1 113 ? -1.881 13.592 -5.158 1.00 44.94 113 LYS A C 1
ATOM 830 O O . LYS A 1 113 ? -3.068 13.630 -4.844 1.00 44.94 113 LYS A O 1
ATOM 835 N N . GLU A 1 114 ? -1.462 13.941 -6.376 1.00 48.53 114 GLU A N 1
ATOM 836 C CA . GLU A 1 114 ? -2.326 14.534 -7.410 1.00 48.53 114 GLU A CA 1
ATOM 837 C C . GLU A 1 114 ? -3.214 13.526 -8.178 1.00 48.53 114 GLU A C 1
ATOM 839 O O . GLU A 1 114 ? -4.050 13.935 -8.978 1.00 48.53 114 GLU A O 1
ATOM 844 N N . ASP A 1 115 ? -3.127 12.222 -7.903 1.00 56.00 115 ASP A N 1
ATOM 845 C CA . ASP A 1 115 ? -3.751 11.168 -8.726 1.00 56.00 115 ASP A CA 1
ATOM 846 C C . ASP A 1 115 ? -5.220 10.815 -8.392 1.00 56.00 115 ASP A C 1
ATOM 848 O O . ASP A 1 115 ? -5.768 9.816 -8.872 1.00 56.00 115 ASP A O 1
ATOM 852 N N . HIS A 1 116 ? -5.900 11.612 -7.563 1.00 52.41 116 HIS A N 1
ATOM 853 C CA . HIS A 1 116 ? -7.228 11.265 -7.031 1.00 52.41 116 HIS A CA 1
ATOM 854 C C . HIS A 1 116 ? -8.326 11.095 -8.102 1.00 52.41 116 HIS A C 1
ATOM 856 O O . HIS A 1 116 ? -9.246 10.295 -7.901 1.00 52.41 116 HIS A O 1
ATOM 862 N N . GLU A 1 117 ? -8.221 11.766 -9.254 1.00 54.66 117 GLU A N 1
ATOM 863 C CA . GLU A 1 117 ? -9.222 11.695 -10.334 1.00 54.66 117 GLU A CA 1
ATOM 864 C C . GLU A 1 117 ? -9.191 10.370 -11.116 1.00 54.66 117 GLU A C 1
ATOM 866 O O . GLU A 1 117 ? -10.191 9.990 -11.724 1.00 54.66 117 GLU A O 1
ATOM 871 N N . LEU A 1 118 ? -8.100 9.601 -11.041 1.00 59.75 118 LEU A N 1
ATOM 872 C CA . LEU A 1 118 ? -7.974 8.320 -11.746 1.00 59.75 118 LEU A CA 1
ATOM 873 C C . LEU A 1 118 ? -8.644 7.152 -10.999 1.00 59.75 118 LEU A C 1
ATOM 875 O O . LEU A 1 118 ? -8.786 6.066 -11.554 1.00 59.75 118 LEU A O 1
ATOM 879 N N . SER A 1 119 ? -9.079 7.347 -9.753 1.00 65.56 119 SER A N 1
ATOM 880 C CA . SER A 1 119 ? -9.487 6.252 -8.864 1.00 65.56 119 SER A CA 1
ATOM 881 C C . SER A 1 119 ? -10.808 5.559 -9.235 1.00 65.56 119 SER A C 1
ATOM 883 O O . SER A 1 119 ? -10.949 4.375 -8.954 1.00 65.56 119 SER A O 1
ATOM 885 N N . ALA A 1 120 ? -11.757 6.204 -9.918 1.00 71.50 120 ALA A N 1
ATOM 886 C CA . ALA A 1 120 ? -13.053 5.568 -10.200 1.00 71.50 120 ALA A CA 1
ATOM 887 C C . ALA A 1 120 ? -12.932 4.325 -11.113 1.00 71.50 120 ALA A C 1
ATOM 889 O O . ALA A 1 120 ? -13.433 3.255 -10.770 1.00 71.50 120 ALA A O 1
ATOM 890 N N . GLU A 1 121 ? -12.183 4.421 -12.223 1.00 78.19 121 GLU A N 1
ATOM 891 C CA . GLU A 1 121 ? -11.970 3.287 -13.145 1.00 78.19 121 GLU A CA 1
ATOM 892 C C . GLU A 1 121 ? -11.251 2.114 -12.452 1.00 78.19 121 GLU A C 1
ATOM 894 O O . GLU A 1 121 ? -11.531 0.944 -12.728 1.00 78.19 121 GLU A O 1
ATOM 899 N N . LEU A 1 122 ? -10.335 2.412 -11.524 1.00 83.62 122 LEU A N 1
ATOM 900 C CA . LEU A 1 122 ? -9.688 1.385 -10.713 1.00 83.62 122 LEU A CA 1
ATOM 901 C C . LEU A 1 122 ? -10.721 0.617 -9.886 1.00 83.62 122 LEU A C 1
ATOM 903 O O . LEU A 1 122 ? -10.726 -0.615 -9.884 1.00 83.62 122 LEU A O 1
ATOM 907 N N . PHE A 1 123 ? -11.570 1.343 -9.159 1.00 84.94 123 PHE A N 1
ATOM 908 C CA . PHE A 1 123 ? -12.483 0.762 -8.180 1.00 84.94 123 PHE A CA 1
ATOM 909 C C . PHE A 1 123 ? -13.599 -0.051 -8.852 1.00 84.94 123 PHE A C 1
ATOM 911 O O . PHE A 1 123 ? -14.027 -1.055 -8.285 1.00 84.94 123 PHE A O 1
ATOM 918 N N . GLU A 1 124 ? -13.969 0.276 -10.094 1.00 86.06 124 GLU A N 1
ATOM 919 C CA . GLU A 1 124 ? -14.839 -0.565 -10.930 1.00 86.06 124 GLU A CA 1
ATOM 920 C C . GLU A 1 124 ? -14.203 -1.920 -11.285 1.00 86.06 124 GLU A C 1
ATOM 922 O O . GLU A 1 124 ? -14.893 -2.939 -11.358 1.00 86.06 124 GLU A O 1
ATOM 927 N N . LYS A 1 125 ? -12.880 -1.967 -11.490 1.00 86.94 125 LYS A N 1
ATOM 928 C CA . LYS A 1 125 ? -12.165 -3.190 -11.900 1.00 86.94 125 LYS A CA 1
ATOM 929 C C . LYS A 1 125 ? -11.805 -4.104 -10.732 1.00 86.94 125 LYS A C 1
ATOM 931 O O . LYS A 1 125 ? -11.737 -5.325 -10.916 1.00 86.94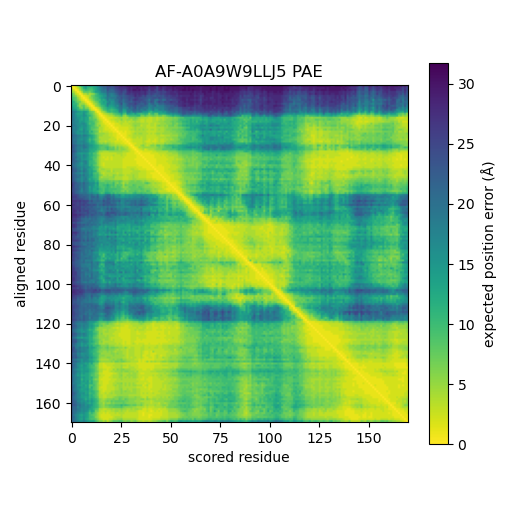 125 LYS A O 1
ATOM 936 N N . LEU A 1 126 ? -11.591 -3.534 -9.543 1.00 88.19 126 LEU A N 1
ATOM 937 C CA . LEU A 1 126 ? -11.110 -4.246 -8.355 1.00 88.19 126 LEU A CA 1
ATOM 938 C C . LEU A 1 126 ? -11.911 -5.512 -7.999 1.00 88.19 126 LEU A C 1
ATOM 940 O O . LEU A 1 126 ? -11.262 -6.534 -7.766 1.00 88.19 126 LEU A O 1
ATOM 944 N N . PRO A 1 127 ? -13.260 -5.524 -8.002 1.00 89.38 127 PRO A N 1
ATOM 945 C CA . PRO A 1 127 ? -14.023 -6.738 -7.706 1.00 89.38 127 PRO A CA 1
ATOM 946 C C . PRO A 1 127 ? -13.661 -7.908 -8.628 1.00 89.38 127 PRO A C 1
ATOM 948 O O . PRO A 1 127 ? -13.357 -9.000 -8.150 1.00 89.38 127 PRO A O 1
ATOM 951 N N . SER A 1 128 ? -13.592 -7.660 -9.941 1.00 89.69 128 SER A N 1
ATOM 952 C CA . SER A 1 128 ? -13.263 -8.696 -10.929 1.00 89.69 128 SER A CA 1
ATOM 953 C C . SER A 1 128 ? -11.836 -9.233 -10.760 1.00 89.69 128 SER A C 1
ATOM 955 O O . SER A 1 128 ? -11.574 -10.422 -10.950 1.00 89.69 128 SER A O 1
ATOM 957 N N . TRP A 1 129 ? -10.896 -8.370 -10.370 1.00 90.19 129 TRP A N 1
ATOM 958 C CA . TRP A 1 129 ? -9.493 -8.734 -10.174 1.00 90.19 129 TRP A CA 1
ATOM 959 C C . TRP A 1 129 ? -9.267 -9.531 -8.894 1.00 90.19 129 TRP A C 1
ATOM 961 O O . TRP A 1 129 ? -8.438 -10.440 -8.885 1.00 90.19 129 TRP A O 1
ATOM 971 N N . LEU A 1 130 ? -10.022 -9.224 -7.841 1.00 89.31 130 LEU A N 1
ATOM 972 C CA . LEU A 1 130 ? -10.039 -10.005 -6.608 1.00 89.31 130 LEU A CA 1
ATOM 973 C C . LEU A 1 130 ? -10.656 -11.389 -6.844 1.00 89.31 130 LEU A C 1
ATOM 975 O O . LEU A 1 130 ? -10.080 -12.395 -6.433 1.00 89.31 130 LEU A O 1
ATOM 979 N N . GLU A 1 131 ? -11.784 -11.457 -7.554 1.00 88.75 131 GLU A N 1
ATOM 980 C CA . GLU A 1 131 ? -12.481 -12.718 -7.834 1.00 88.75 131 GLU A CA 1
ATOM 981 C C . GLU A 1 131 ? -11.653 -13.655 -8.726 1.00 88.75 131 GLU A C 1
ATOM 983 O O . GLU A 1 131 ? -11.495 -14.839 -8.423 1.00 88.75 131 GLU A O 1
ATOM 988 N N . SER A 1 132 ? -11.044 -13.115 -9.784 1.00 89.31 132 SER A N 1
ATOM 989 C CA . SER A 1 132 ? -10.159 -13.868 -10.687 1.00 89.31 132 SER A CA 1
ATOM 990 C C . SER A 1 132 ? -8.774 -14.173 -10.102 1.00 89.31 132 SER A C 1
ATOM 992 O O . SER A 1 132 ? -7.981 -14.861 -10.745 1.00 89.31 132 SER A O 1
ATOM 994 N N . ARG A 1 133 ? -8.467 -13.677 -8.893 1.00 85.94 133 ARG A N 1
ATOM 995 C CA . ARG A 1 133 ? -7.139 -13.730 -8.250 1.00 85.94 133 ARG A CA 1
ATOM 996 C C . ARG A 1 133 ? -6.012 -13.094 -9.064 1.00 85.94 133 ARG A C 1
ATOM 998 O O . ARG A 1 133 ? -4.839 -13.403 -8.849 1.00 85.94 133 ARG A O 1
ATOM 1005 N N . LEU A 1 134 ? -6.355 -12.180 -9.969 1.00 85.50 134 LEU A N 1
ATOM 1006 C CA . LEU A 1 134 ? -5.382 -11.312 -10.625 1.00 85.50 134 LEU A CA 1
ATOM 1007 C C . LEU A 1 134 ? -4.740 -10.349 -9.612 1.00 85.50 134 LEU A C 1
ATOM 1009 O O . LEU A 1 134 ? -3.570 -9.998 -9.744 1.00 85.50 134 LEU A O 1
ATOM 1013 N N . LEU A 1 135 ? -5.495 -9.961 -8.581 1.00 85.44 135 LEU A N 1
ATOM 1014 C CA . LEU A 1 135 ? -5.027 -9.171 -7.450 1.00 85.44 135 LEU A CA 1
ATOM 1015 C C . LEU A 1 135 ? -5.297 -9.935 -6.153 1.00 85.44 135 LEU A C 1
ATOM 1017 O O . LEU A 1 135 ? -6.432 -10.310 -5.875 1.00 85.44 135 LEU A O 1
ATOM 1021 N N . ASN A 1 136 ? -4.257 -10.134 -5.340 1.00 87.88 136 ASN A N 1
ATOM 1022 C CA . ASN A 1 136 ? -4.381 -10.747 -4.019 1.00 87.88 136 ASN A CA 1
ATOM 1023 C C . ASN A 1 136 ? -4.207 -9.684 -2.921 1.00 87.88 136 ASN A C 1
ATOM 1025 O O . ASN A 1 136 ? -3.275 -8.878 -3.005 1.00 87.88 136 ASN A O 1
ATOM 1029 N N . PRO A 1 137 ? -5.062 -9.680 -1.881 1.00 87.81 137 PRO A N 1
ATOM 1030 C CA . PRO A 1 137 ? -4.871 -8.836 -0.707 1.00 87.81 137 PRO A CA 1
ATOM 1031 C C . PRO A 1 137 ? -3.506 -9.048 -0.041 1.00 87.81 137 PRO A C 1
ATOM 1033 O O . PRO A 1 137 ? -2.936 -10.139 -0.088 1.00 87.81 137 PRO A O 1
ATOM 1036 N N . SER A 1 138 ? -2.988 -8.004 0.607 1.00 88.88 138 SER A N 1
ATOM 1037 C CA . SER A 1 138 ? -1.706 -8.086 1.315 1.00 88.88 138 SER A CA 1
ATOM 1038 C C . SER A 1 138 ? -1.814 -8.934 2.585 1.00 88.88 138 SER A C 1
ATOM 1040 O O . SER A 1 138 ? -2.869 -8.980 3.219 1.00 88.88 138 SER A O 1
ATOM 1042 N N . HIS A 1 139 ? -0.695 -9.528 3.013 1.00 90.25 139 HIS A N 1
ATOM 1043 C CA . HIS A 1 139 ? -0.583 -10.079 4.364 1.00 90.25 139 HIS A CA 1
ATOM 1044 C C . HIS A 1 139 ? -0.878 -8.992 5.395 1.00 90.25 139 HIS A C 1
ATOM 1046 O O . HIS A 1 139 ? -0.429 -7.852 5.242 1.00 90.25 139 HIS A O 1
ATOM 1052 N N . LEU A 1 140 ? -1.620 -9.347 6.442 1.00 93.00 140 LEU A N 1
ATOM 1053 C CA . LEU A 1 140 ? -2.039 -8.400 7.463 1.00 93.00 140 LEU A CA 1
ATOM 1054 C C . LEU A 1 140 ? -1.564 -8.793 8.857 1.00 93.00 140 LEU A C 1
ATOM 1056 O O . LEU A 1 140 ? -1.492 -9.972 9.205 1.00 93.00 140 LEU A O 1
ATOM 1060 N N . LYS A 1 141 ? -1.282 -7.771 9.661 1.00 94.62 141 LYS A N 1
ATOM 1061 C CA . LYS A 1 141 ? -1.188 -7.853 11.114 1.00 94.62 141 LYS A CA 1
ATOM 1062 C C . LYS A 1 141 ? -2.426 -7.179 11.685 1.00 94.62 141 LYS A C 1
ATOM 1064 O O . LYS A 1 141 ? -2.636 -5.988 11.463 1.00 94.62 141 LYS A O 1
ATOM 1069 N N . LEU A 1 142 ? -3.244 -7.959 12.382 1.00 94.44 142 LEU A N 1
ATOM 1070 C CA . LEU A 1 142 ? -4.516 -7.496 12.919 1.00 94.44 142 LEU A CA 1
ATOM 1071 C C . LEU A 1 142 ? -4.337 -6.958 14.338 1.00 94.44 142 LEU A C 1
ATOM 1073 O O . LEU A 1 142 ? -3.823 -7.661 15.210 1.00 94.44 142 LEU A O 1
ATOM 1077 N N . PHE A 1 143 ? -4.820 -5.747 14.573 1.00 93.44 143 PHE A N 1
ATOM 1078 C CA . PHE A 1 143 ? -5.092 -5.231 15.905 1.00 93.44 143 PHE A CA 1
ATOM 1079 C C . PHE A 1 143 ? -6.597 -5.110 16.129 1.00 93.44 143 PHE A C 1
ATOM 1081 O O . PHE A 1 143 ? -7.364 -4.968 15.179 1.00 93.44 143 PHE A O 1
ATOM 1088 N N . LYS A 1 144 ? -7.022 -5.192 17.391 1.00 94.25 144 LYS A N 1
ATOM 1089 C CA . LYS A 1 144 ? -8.437 -5.164 17.769 1.00 94.25 144 LYS A CA 1
ATOM 1090 C C . LYS A 1 144 ? -8.779 -3.868 18.485 1.00 94.25 144 LYS A C 1
ATOM 1092 O O . LYS A 1 144 ? -8.083 -3.485 19.424 1.00 94.25 144 LYS A O 1
ATOM 1097 N N . GLY A 1 145 ? -9.878 -3.252 18.069 1.00 90.25 145 GLY A N 1
ATOM 1098 C CA . GLY A 1 145 ? -10.414 -2.021 18.634 1.00 90.25 145 GLY A CA 1
ATOM 1099 C C . GLY A 1 145 ? -9.625 -0.773 18.240 1.00 90.25 145 GLY A C 1
ATOM 1100 O O . GLY A 1 145 ? -8.430 -0.818 17.945 1.00 90.25 145 GLY A O 1
ATOM 1101 N N . LEU A 1 146 ? -10.301 0.376 18.279 1.00 89.12 146 LEU A N 1
ATOM 1102 C CA . LEU A 1 146 ? -9.703 1.675 17.952 1.00 89.12 146 LEU A CA 1
ATOM 1103 C C . LEU A 1 146 ? -8.602 2.094 18.940 1.00 89.12 146 LEU A C 1
ATOM 1105 O O . LEU A 1 146 ? -7.671 2.792 18.550 1.00 89.12 146 LEU A O 1
ATOM 1109 N N . ASP A 1 147 ? -8.642 1.603 20.180 1.00 91.56 147 ASP A N 1
ATOM 1110 C CA . ASP A 1 147 ? -7.625 1.894 21.204 1.00 91.56 147 ASP A CA 1
ATOM 1111 C C . ASP A 1 147 ? -6.227 1.371 20.827 1.00 91.56 147 ASP A C 1
ATOM 1113 O O . ASP A 1 147 ? -5.216 1.834 21.352 1.00 91.56 147 ASP A O 1
ATOM 1117 N N . SER A 1 148 ? -6.153 0.426 19.886 1.00 92.56 148 SER A N 1
ATOM 1118 C CA . SER A 1 148 ? -4.896 -0.126 19.373 1.00 92.56 148 SER A CA 1
ATOM 1119 C C . SER A 1 148 ? -4.276 0.695 18.233 1.00 92.56 148 SER A C 1
ATOM 1121 O O . SER A 1 148 ? -3.142 0.434 17.827 1.00 92.56 148 SER A O 1
ATOM 1123 N N . VAL A 1 149 ? -4.975 1.716 17.722 1.00 90.12 149 VAL A N 1
ATOM 1124 C CA . VAL A 1 149 ? -4.488 2.573 16.628 1.00 90.12 149 VAL A CA 1
ATOM 1125 C C . VAL A 1 149 ? -3.118 3.193 16.932 1.00 90.12 149 VAL A C 1
ATOM 1127 O O . VAL A 1 149 ? -2.209 3.003 16.1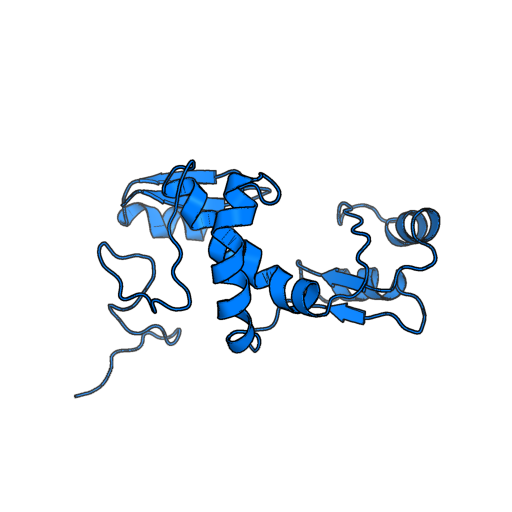13 1.00 90.12 149 VAL A O 1
ATOM 1130 N N . PRO A 1 150 ? -2.889 3.815 18.108 1.00 90.81 150 PRO A N 1
ATOM 1131 C CA . PRO A 1 150 ? -1.579 4.360 18.467 1.00 90.81 150 PRO A CA 1
ATOM 1132 C C . PRO A 1 150 ? -0.449 3.323 18.433 1.00 90.81 150 PRO A C 1
ATOM 1134 O O . PRO A 1 150 ? 0.660 3.643 18.010 1.00 90.81 150 PRO A O 1
ATOM 1137 N N . GLN A 1 151 ? -0.723 2.068 18.811 1.00 91.19 151 GLN A N 1
ATOM 1138 C CA . GLN A 1 151 ? 0.276 0.997 18.770 1.00 91.19 151 GLN A CA 1
ATOM 1139 C C . GLN A 1 151 ? 0.756 0.730 17.338 1.00 91.19 151 GLN A C 1
ATOM 1141 O O . GLN A 1 151 ? 1.957 0.596 17.110 1.00 91.19 151 GLN A O 1
ATOM 1146 N N . GLY A 1 152 ? -0.155 0.664 16.365 1.00 90.88 152 GLY A N 1
ATOM 1147 C CA . GLY A 1 152 ? 0.236 0.433 14.972 1.00 90.88 152 GLY A CA 1
ATOM 1148 C C . GLY A 1 152 ? 1.033 1.596 14.374 1.00 90.88 152 GLY A C 1
ATOM 1149 O O . GLY A 1 152 ? 2.010 1.356 13.664 1.00 90.88 152 GLY A O 1
ATOM 1150 N N . PHE A 1 153 ? 0.695 2.841 14.725 1.00 89.81 153 PHE A N 1
ATOM 1151 C CA . PHE A 1 153 ? 1.506 4.005 14.351 1.00 89.81 153 PHE A CA 1
ATOM 1152 C C . PHE A 1 153 ? 2.905 3.953 14.965 1.00 89.81 153 PHE A C 1
ATOM 1154 O O . PHE A 1 153 ? 3.882 4.229 14.268 1.00 89.81 153 PHE A O 1
ATOM 1161 N N . GLN A 1 154 ? 3.018 3.545 16.229 1.00 88.88 154 GLN A N 1
ATOM 1162 C CA . GLN A 1 154 ? 4.317 3.385 16.872 1.00 88.88 154 GLN A CA 1
ATOM 1163 C C . GLN A 1 154 ? 5.150 2.294 16.190 1.00 88.88 154 GLN A C 1
ATOM 1165 O O . GLN A 1 154 ? 6.324 2.508 15.916 1.00 88.88 154 GLN A O 1
ATOM 1170 N N . GLU A 1 155 ? 4.562 1.145 15.839 1.00 92.00 155 GLU A N 1
ATOM 1171 C CA . GLU A 1 155 ? 5.290 0.100 15.104 1.00 92.00 155 GLU A CA 1
ATOM 1172 C C . GLU A 1 155 ? 5.786 0.568 13.728 1.00 92.00 155 GLU A C 1
ATOM 1174 O O . GLU A 1 155 ? 6.871 0.163 13.302 1.00 92.00 155 GLU A O 1
ATOM 1179 N N . HIS A 1 156 ? 5.019 1.418 13.042 1.00 85.88 156 HIS A N 1
ATOM 1180 C CA . HIS A 1 156 ? 5.452 2.045 11.795 1.00 85.88 156 HIS A CA 1
ATOM 1181 C C . HIS A 1 156 ? 6.647 2.979 12.022 1.00 85.88 156 HIS A C 1
ATOM 1183 O O . HIS A 1 156 ? 7.652 2.866 11.323 1.00 85.88 156 HIS A O 1
ATOM 1189 N N . GLN A 1 157 ? 6.559 3.871 13.014 1.00 84.00 157 GLN A N 1
ATOM 1190 C CA . GLN A 1 157 ? 7.637 4.807 13.364 1.00 84.00 157 GLN A CA 1
ATOM 1191 C C . GLN A 1 157 ? 8.913 4.084 13.813 1.00 84.00 157 GLN A C 1
ATOM 1193 O O . GLN A 1 157 ? 10.011 4.488 13.442 1.00 84.00 157 GLN A O 1
ATOM 1198 N N . ASP A 1 158 ? 8.768 2.976 14.541 1.00 91.00 158 ASP A N 1
ATOM 1199 C CA . ASP A 1 158 ? 9.871 2.119 14.986 1.00 91.00 158 ASP A CA 1
ATOM 1200 C C . ASP A 1 158 ? 10.493 1.289 13.841 1.00 91.00 158 ASP A C 1
ATOM 1202 O O . ASP A 1 158 ? 11.427 0.520 14.077 1.00 91.00 158 ASP A O 1
ATOM 1206 N N . GLY A 1 159 ? 9.956 1.364 12.615 1.00 87.38 159 GLY A N 1
ATOM 1207 C CA . GLY A 1 159 ? 10.431 0.587 11.466 1.00 87.38 159 GLY A CA 1
ATOM 1208 C C . GLY A 1 159 ? 10.194 -0.924 11.588 1.00 87.38 159 GLY A C 1
ATOM 1209 O O . GLY A 1 159 ? 10.873 -1.712 10.931 1.00 87.38 159 GLY A O 1
ATOM 1210 N N . LYS A 1 160 ? 9.248 -1.355 12.435 1.00 90.44 160 LYS A N 1
ATOM 1211 C CA . LYS A 1 160 ? 8.946 -2.780 12.685 1.00 90.44 160 LYS A CA 1
ATOM 1212 C C . LYS A 1 160 ? 8.068 -3.407 11.604 1.00 90.44 160 LYS A C 1
ATOM 1214 O O . LYS A 1 160 ? 7.999 -4.631 11.505 1.00 90.44 160 LYS A O 1
ATOM 1219 N N . ILE A 1 161 ? 7.391 -2.584 10.806 1.00 87.25 161 ILE A N 1
ATOM 1220 C CA . ILE A 1 161 ? 6.511 -3.045 9.734 1.00 87.25 161 ILE A CA 1
ATOM 1221 C C . ILE A 1 161 ? 7.347 -3.414 8.510 1.00 87.25 161 ILE A C 1
ATOM 1223 O O . ILE A 1 161 ? 8.029 -2.574 7.931 1.00 87.25 161 ILE A O 1
ATOM 1227 N N . SER A 1 162 ? 7.261 -4.676 8.092 1.00 86.19 162 SER A N 1
ATOM 1228 C CA . SER A 1 162 ? 7.929 -5.171 6.889 1.00 86.19 162 SER A CA 1
ATOM 1229 C C . SER A 1 162 ? 7.080 -6.239 6.214 1.00 86.19 162 SER A C 1
ATOM 1231 O O . SER A 1 162 ? 6.732 -7.241 6.833 1.00 86.19 162 SER A O 1
ATOM 1233 N N . ALA A 1 163 ? 6.750 -6.021 4.938 1.00 84.94 163 ALA A N 1
ATOM 1234 C CA . ALA A 1 163 ? 5.997 -6.952 4.092 1.00 84.94 163 ALA A CA 1
ATOM 1235 C C . ALA A 1 163 ? 4.578 -7.332 4.585 1.00 84.94 163 ALA A C 1
ATOM 1237 O O . ALA A 1 163 ? 4.033 -8.355 4.171 1.00 84.94 163 ALA A O 1
ATOM 1238 N N . TYR A 1 164 ? 3.946 -6.502 5.420 1.00 89.38 164 TYR A N 1
ATOM 1239 C CA . TYR A 1 164 ? 2.541 -6.653 5.812 1.00 89.38 164 TYR A CA 1
ATOM 1240 C C . TYR A 1 164 ? 1.857 -5.295 5.997 1.00 89.38 164 TYR A C 1
ATOM 1242 O O . TYR A 1 164 ? 2.519 -4.273 6.185 1.00 89.38 164 TYR A O 1
ATOM 1250 N N . LYS A 1 165 ? 0.521 -5.284 5.976 1.00 89.31 165 LYS A N 1
ATOM 1251 C CA . LYS A 1 165 ? -0.294 -4.126 6.364 1.00 89.31 165 LYS A CA 1
ATOM 1252 C C . LYS A 1 165 ? -0.827 -4.282 7.780 1.00 89.31 165 LYS A C 1
ATOM 1254 O O . LYS A 1 165 ? -1.281 -5.356 8.159 1.00 89.31 165 LYS A O 1
ATOM 1259 N N . VAL A 1 166 ? -0.799 -3.206 8.556 1.00 91.00 166 VAL A N 1
ATOM 1260 C CA . VAL A 1 166 ? -1.521 -3.152 9.830 1.00 91.00 166 VAL A CA 1
ATOM 1261 C C . VAL A 1 166 ? -2.995 -2.884 9.535 1.00 91.00 166 VAL A C 1
ATOM 1263 O O . VAL A 1 166 ? -3.314 -1.979 8.766 1.00 91.00 166 VAL A O 1
ATOM 1266 N N . VAL A 1 167 ? -3.879 -3.694 10.113 1.00 92.38 167 VAL A N 1
ATOM 1267 C CA . VAL A 1 167 ? -5.336 -3.590 9.961 1.00 92.38 167 VAL A CA 1
ATOM 1268 C C . VAL A 1 167 ? -5.971 -3.569 11.346 1.00 92.38 167 VAL A C 1
ATOM 1270 O O . VAL A 1 167 ? -5.516 -4.279 12.241 1.00 92.38 167 VAL A O 1
ATOM 1273 N N . TYR A 1 168 ? -7.023 -2.771 11.511 1.00 92.38 168 TYR A N 1
ATOM 1274 C CA . TYR A 1 168 ? -7.762 -2.641 12.763 1.00 92.38 168 TYR A CA 1
ATOM 1275 C C . TYR A 1 168 ? -9.161 -3.242 12.602 1.00 92.38 168 TYR A C 1
ATOM 1277 O O . TYR A 1 168 ? -9.920 -2.816 11.734 1.00 92.38 168 TYR A O 1
ATOM 1285 N N . GLU A 1 169 ? -9.484 -4.239 13.421 1.00 91.44 169 GLU A N 1
ATOM 1286 C CA . GLU A 1 169 ? -10.827 -4.815 13.548 1.00 91.44 169 GLU A CA 1
ATOM 1287 C C . GLU A 1 169 ? -11.631 -3.953 14.529 1.00 91.44 169 GLU A C 1
ATOM 1289 O O . GLU A 1 169 ? -11.248 -3.840 15.698 1.00 91.44 169 GLU A O 1
ATOM 1294 N N . VAL A 1 170 ? -12.704 -3.317 14.050 1.00 82.75 170 VAL A N 1
ATOM 1295 C CA . VAL A 1 170 ? -13.537 -2.356 14.798 1.00 82.75 170 VAL A CA 1
ATOM 1296 C C . VAL A 1 170 ? -14.996 -2.779 14.758 1.00 82.75 170 VAL A C 1
ATOM 1298 O O . VAL A 1 170 ? -15.450 -3.204 13.670 1.00 82.75 170 VAL A O 1
#

InterPro domains:
  IPR047122 Trans-enoyl reductase-like [PTHR45348] (109-170)

Solvent-accessible surface area (backbone atoms only — not comparable to full-atom values): 10922 Å² total; per-residue (Å²): 140,81,84,58,54,49,102,84,68,48,48,74,87,62,55,91,92,53,98,62,66,92,73,62,66,64,75,52,65,77,83,71,98,65,55,72,70,41,55,69,49,39,64,67,59,52,58,68,51,37,73,62,62,71,64,69,61,92,79,81,89,83,90,79,68,93,85,45,92,60,47,45,64,55,46,37,73,77,40,72,78,31,42,68,42,79,38,87,79,69,42,75,68,55,48,54,52,49,54,72,40,40,41,101,86,38,47,81,44,63,83,70,87,84,58,70,84,63,44,43,70,51,38,70,46,46,50,61,29,47,69,73,58,79,44,75,61,60,53,69,47,80,41,67,40,75,87,40,50,66,56,56,55,48,37,53,77,69,63,69,66,72,93,53,42,81,39,71,52,118

pLDDT: mean 76.04, std 14.63, range [33.47, 94.62]

Radius of gyration: 18.72 Å; Cα contacts (8 Å, |Δi|>4): 174; chains: 1; bounding box: 45×42×44 Å

Organism: NCBI:txid69766

Mean predicted aligned error: 10.34 Å

Foldseek 3Di:
DDFDADPVRDGVPADPLDPDHDDDVLLDADDDPDDPQLVVQPSVVLLQCQVVVVVVDDDDDDDDDPPDPCVLVVLCVVCVAAAEDEQAVPDPSSQVSRVSNHDPNHDYDYRDDPSVVRNSVSRVCVNVCPVVVVDGGFAEDEDEHSVCVVVQVVCVVVVVDDRYYYGYDD